Protein AF-A0A0F6SGM3-F1 (afdb_monomer_lite)

Radius of gyration: 22.29 Å; chains: 1; bounding box: 29×54×47 Å

Secondary structure (DSSP, 8-state):
---TT----HHHHHHHHHTTSS-HHHHHHHHHT-TTSGGGSPP------------------------

Structure (mmCIF, N/CA/C/O backbone):
data_AF-A0A0F6SGM3-F1
#
_entry.id   AF-A0A0F6SGM3-F1
#
loop_
_atom_site.group_PDB
_atom_site.id
_atom_site.type_symbol
_atom_site.label_atom_id
_atom_site.label_alt_id
_atom_site.label_comp_id
_atom_site.label_asym_id
_atom_site.label_entity_id
_atom_site.label_seq_id
_atom_site.pdbx_PDB_ins_code
_atom_site.Cartn_x
_atom_site.Cartn_y
_atom_site.Cartn_z
_atom_site.occupancy
_atom_site.B_iso_or_equiv
_atom_site.auth_seq_id
_atom_site.auth_comp_id
_atom_site.auth_asym_id
_atom_site.auth_atom_id
_atom_site.pdbx_PDB_model_num
ATOM 1 N N . MET A 1 1 ? 13.245 7.928 6.877 1.00 45.84 1 MET A N 1
ATOM 2 C CA . MET A 1 1 ? 13.419 6.638 7.579 1.00 45.84 1 MET A CA 1
ATOM 3 C C . MET A 1 1 ? 12.972 5.548 6.625 1.00 45.84 1 MET A C 1
ATOM 5 O O . MET A 1 1 ? 11.780 5.430 6.392 1.00 45.84 1 MET A O 1
ATOM 9 N N . ALA A 1 2 ? 13.910 4.848 5.988 1.00 48.28 2 ALA A N 1
ATOM 10 C CA . ALA A 1 2 ? 13.590 3.717 5.122 1.00 48.28 2 ALA A CA 1
ATOM 11 C C . ALA A 1 2 ? 13.619 2.445 5.976 1.00 48.28 2 ALA A C 1
ATOM 13 O O . ALA A 1 2 ? 14.640 2.151 6.599 1.00 48.28 2 ALA A O 1
ATOM 14 N N . TYR A 1 3 ? 12.497 1.729 6.041 1.00 58.59 3 TYR A N 1
ATOM 15 C CA . TYR A 1 3 ? 12.376 0.436 6.712 1.00 58.59 3 TYR A CA 1
ATOM 16 C C . TYR A 1 3 ? 13.055 -0.635 5.854 1.00 58.59 3 TYR A C 1
ATOM 18 O O . TYR A 1 3 ? 12.391 -1.398 5.164 1.00 58.59 3 TYR A O 1
ATOM 26 N N . LYS A 1 4 ? 14.391 -0.630 5.828 1.00 58.12 4 LYS A N 1
ATOM 27 C CA . LYS A 1 4 ? 15.178 -1.421 4.873 1.00 58.12 4 LYS A CA 1
ATOM 28 C C . LYS A 1 4 ? 15.031 -2.943 5.057 1.00 58.12 4 LYS A C 1
ATOM 30 O O . LYS A 1 4 ? 15.246 -3.657 4.091 1.00 58.12 4 LYS A O 1
ATOM 35 N N . ASP A 1 5 ? 14.570 -3.399 6.230 1.00 60.19 5 ASP A N 1
ATOM 36 C CA . ASP A 1 5 ? 14.476 -4.825 6.596 1.00 60.19 5 ASP A CA 1
ATOM 37 C C . ASP A 1 5 ? 13.152 -5.220 7.29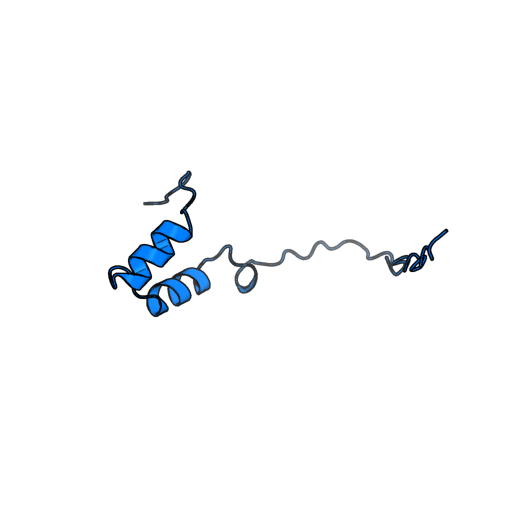7 1.00 60.19 5 ASP A C 1
ATOM 39 O O . ASP A 1 5 ? 13.103 -6.207 8.030 1.00 60.19 5 ASP A O 1
ATOM 43 N N . PHE A 1 6 ? 12.063 -4.450 7.146 1.00 58.91 6 PHE A N 1
ATOM 44 C CA . PHE A 1 6 ? 10.802 -4.748 7.847 1.00 58.91 6 PHE A CA 1
ATOM 45 C C . PHE A 1 6 ? 9.750 -5.343 6.904 1.00 58.91 6 PHE A C 1
ATOM 47 O O . PHE A 1 6 ? 9.096 -4.628 6.146 1.00 58.91 6 PHE A O 1
ATOM 54 N N . LEU A 1 7 ? 9.548 -6.660 6.990 1.00 66.88 7 LEU A N 1
ATOM 55 C CA . LEU A 1 7 ? 8.372 -7.313 6.418 1.00 66.88 7 LEU A CA 1
ATOM 56 C C . LEU A 1 7 ? 7.131 -6.837 7.185 1.00 66.88 7 LEU A C 1
ATOM 58 O O . LEU A 1 7 ? 6.941 -7.164 8.356 1.00 66.88 7 LEU A O 1
ATOM 62 N N . ILE A 1 8 ? 6.282 -6.047 6.530 1.00 73.38 8 ILE A N 1
ATOM 63 C CA . ILE A 1 8 ? 5.010 -5.612 7.112 1.00 73.38 8 ILE A CA 1
ATOM 64 C C . ILE A 1 8 ? 4.025 -6.786 7.057 1.00 73.38 8 ILE A C 1
ATOM 66 O O . ILE A 1 8 ? 3.630 -7.226 5.977 1.00 73.38 8 ILE A O 1
ATOM 70 N N . ASP A 1 9 ? 3.592 -7.282 8.220 1.00 87.75 9 ASP A N 1
ATOM 71 C CA . ASP A 1 9 ? 2.518 -8.279 8.287 1.00 87.75 9 ASP A CA 1
ATOM 72 C C . ASP A 1 9 ? 1.186 -7.636 7.862 1.00 87.75 9 ASP A C 1
ATOM 74 O O . ASP A 1 9 ? 0.655 -6.742 8.534 1.00 87.75 9 ASP A O 1
ATOM 78 N N . LYS A 1 10 ? 0.620 -8.130 6.755 1.00 87.81 10 LYS A N 1
ATOM 79 C CA . LYS A 1 10 ? -0.657 -7.668 6.190 1.00 87.81 10 LYS A CA 1
ATOM 80 C C . LYS A 1 10 ? -1.802 -7.707 7.206 1.00 87.81 10 LYS A C 1
ATOM 82 O O . LYS A 1 10 ? -2.682 -6.853 7.168 1.00 87.81 10 LYS A O 1
ATOM 87 N N . ARG A 1 11 ? -1.784 -8.650 8.153 1.00 91.88 11 ARG A N 1
ATOM 88 C CA . ARG A 1 11 ? -2.828 -8.792 9.182 1.00 91.88 11 ARG A CA 1
ATOM 89 C C . ARG A 1 11 ? -2.758 -7.675 10.215 1.00 91.88 11 ARG A C 1
ATOM 91 O O . ARG A 1 11 ? -3.791 -7.209 10.687 1.00 91.88 11 ARG A O 1
ATOM 98 N N . ILE A 1 12 ? -1.550 -7.229 10.565 1.00 91.56 12 ILE A N 1
ATOM 99 C CA . ILE A 1 12 ? -1.355 -6.105 11.491 1.00 91.56 12 ILE A CA 1
ATOM 100 C C . ILE A 1 12 ? -1.838 -4.815 10.835 1.00 91.56 12 ILE A C 1
ATOM 102 O O . ILE A 1 12 ? -2.550 -4.036 11.469 1.00 91.56 12 ILE A O 1
ATOM 106 N N . LEU A 1 13 ? -1.490 -4.618 9.562 1.00 90.88 13 LEU A N 1
ATOM 107 C CA . LEU A 1 13 ? -1.965 -3.481 8.787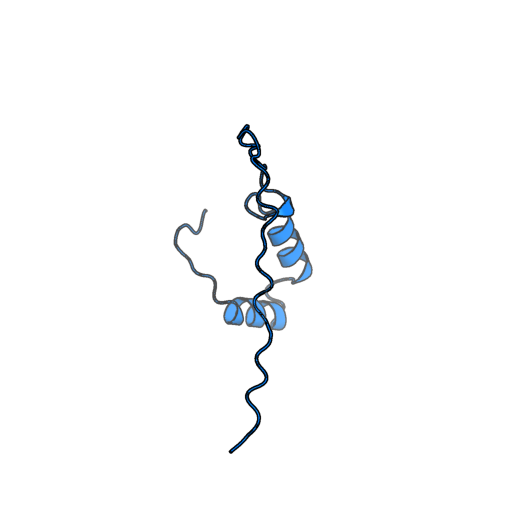 1.00 90.88 13 LEU A CA 1
ATOM 108 C C . LEU A 1 13 ? -3.497 -3.466 8.704 1.00 90.88 13 LEU A C 1
ATOM 110 O O . LEU A 1 13 ? -4.098 -2.463 9.082 1.00 90.88 13 LEU A O 1
ATOM 114 N N . GLN A 1 14 ? -4.120 -4.580 8.302 1.00 93.25 14 GLN A N 1
ATOM 115 C CA . GLN A 1 14 ? -5.578 -4.688 8.219 1.00 93.25 14 GLN A CA 1
ATOM 116 C C . GLN A 1 14 ? -6.236 -4.37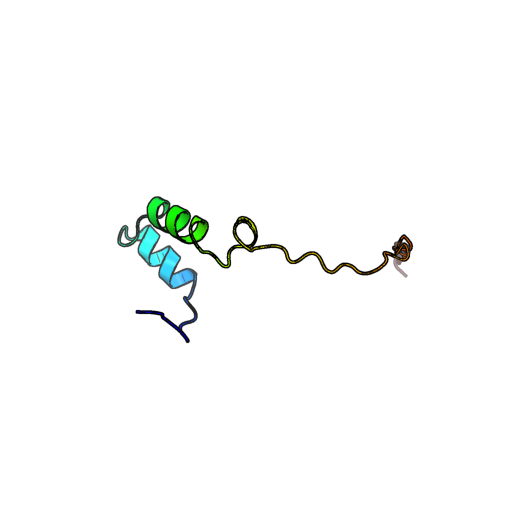9 9.566 1.00 93.25 14 GLN A C 1
ATOM 118 O O . GLN A 1 14 ? -7.129 -3.546 9.645 1.00 93.25 14 GLN A O 1
ATOM 123 N N . ARG A 1 15 ? -5.715 -4.942 10.662 1.00 95.81 15 ARG A N 1
ATOM 124 C CA . ARG A 1 15 ? -6.222 -4.664 12.010 1.00 95.81 15 ARG A CA 1
ATOM 125 C C . ARG A 1 15 ? -6.127 -3.184 12.386 1.00 95.81 15 ARG A C 1
ATOM 127 O O . ARG A 1 15 ? -6.974 -2.687 13.124 1.00 95.81 15 ARG A O 1
ATOM 134 N N . ASN A 1 16 ? -5.082 -2.487 11.951 1.00 94.56 16 ASN A N 1
ATOM 135 C CA . ASN A 1 16 ? -4.923 -1.060 12.225 1.00 94.56 16 ASN A CA 1
ATOM 136 C C . ASN A 1 16 ? -5.851 -0.202 11.356 1.00 94.56 16 ASN A C 1
ATOM 138 O O . ASN A 1 16 ? -6.321 0.829 11.839 1.00 94.56 16 ASN A O 1
ATOM 142 N N . ILE A 1 17 ? -6.166 -0.648 10.138 1.00 95.12 17 ILE A N 1
ATOM 143 C CA . ILE A 1 17 ? -7.217 -0.057 9.302 1.00 95.12 17 ILE A CA 1
ATOM 144 C C . ILE A 1 17 ? -8.585 -0.236 9.971 1.00 95.12 17 ILE A C 1
ATOM 146 O O . ILE A 1 17 ? -9.293 0.745 10.179 1.00 95.12 17 ILE A O 1
ATOM 150 N N . ASP A 1 18 ? -8.917 -1.451 10.409 1.00 96.12 18 ASP A N 1
ATOM 151 C CA . ASP A 1 18 ? -10.206 -1.760 11.048 1.00 96.12 18 ASP A CA 1
ATOM 152 C C . ASP A 1 18 ? -10.412 -0.969 12.351 1.00 96.12 18 ASP A C 1
ATOM 154 O O . ASP A 1 18 ? -11.523 -0.564 12.689 1.00 96.12 18 ASP A O 1
ATOM 158 N N . LYS A 1 19 ? -9.325 -0.712 13.088 1.00 96.69 19 LYS A N 1
ATOM 159 C CA . LYS A 1 19 ? -9.327 0.133 14.293 1.00 96.69 19 LYS A CA 1
ATOM 160 C C . LYS A 1 19 ? -9.412 1.636 13.994 1.00 96.69 19 LYS A C 1
ATOM 162 O O . LYS A 1 19 ? -9.460 2.420 14.939 1.00 96.69 19 LYS A O 1
ATOM 167 N N . GLY A 1 20 ? -9.361 2.047 12.727 1.00 94.25 20 GLY A N 1
ATOM 168 C CA . GLY A 1 20 ? -9.323 3.452 12.314 1.00 94.25 20 GLY A CA 1
ATOM 169 C C . GLY A 1 20 ? -8.005 4.168 12.632 1.00 94.25 20 GLY A C 1
ATOM 170 O O . GLY A 1 20 ? -7.948 5.393 12.587 1.00 94.25 20 GLY A O 1
ATOM 171 N N . LEU A 1 21 ? -6.945 3.425 12.969 1.00 94.88 21 LEU A N 1
ATOM 172 C CA . LEU A 1 21 ? -5.611 3.981 13.229 1.00 94.88 21 LEU A CA 1
ATOM 173 C C . LEU A 1 21 ? -4.858 4.289 11.930 1.00 94.88 21 LEU A C 1
ATOM 175 O O . LEU A 1 21 ? -3.942 5.107 11.924 1.00 94.88 21 LEU A O 1
ATOM 179 N N . VAL A 1 22 ? -5.234 3.617 10.843 1.00 93.75 22 VAL A N 1
ATOM 180 C CA . VAL A 1 22 ? -4.718 3.838 9.493 1.00 93.75 22 VAL A CA 1
ATOM 181 C C . VAL A 1 22 ? -5.904 4.094 8.572 1.00 93.75 22 VAL A C 1
ATOM 183 O O . VAL A 1 22 ? -6.837 3.298 8.526 1.00 93.75 22 VAL A O 1
ATOM 186 N N . ASP A 1 23 ? -5.869 5.194 7.822 1.00 95.12 23 ASP A N 1
ATOM 187 C CA . ASP A 1 23 ? -6.859 5.442 6.773 1.00 95.12 23 ASP A CA 1
ATOM 188 C C . ASP A 1 23 ? -6.521 4.598 5.537 1.00 95.12 23 ASP A C 1
ATOM 190 O O . ASP A 1 23 ? -5.480 4.793 4.901 1.00 95.12 23 ASP A O 1
ATOM 194 N N . ALA A 1 24 ? -7.427 3.685 5.181 1.00 93.94 24 ALA A N 1
ATOM 195 C CA . ALA A 1 24 ? -7.306 2.829 4.005 1.00 93.94 24 ALA A CA 1
ATOM 196 C C . ALA A 1 24 ? -7.087 3.632 2.713 1.00 93.94 24 ALA A C 1
ATOM 198 O O . ALA A 1 24 ? -6.243 3.279 1.894 1.00 93.94 24 ALA A O 1
ATOM 199 N N . LYS A 1 25 ? -7.785 4.763 2.546 1.00 94.81 25 LYS A N 1
ATOM 200 C CA . LYS A 1 25 ? -7.683 5.574 1.323 1.00 94.81 25 LYS A CA 1
ATOM 201 C C . LYS A 1 25 ? -6.322 6.242 1.195 1.00 94.81 25 LYS A C 1
ATOM 203 O O . LYS A 1 25 ? -5.824 6.426 0.087 1.00 94.81 25 LYS A O 1
ATOM 208 N N . GLN A 1 26 ? -5.740 6.657 2.317 1.00 92.25 26 GLN A N 1
ATOM 209 C CA . GLN A 1 26 ? -4.400 7.241 2.328 1.00 92.25 26 GLN A CA 1
ATOM 210 C C . GLN A 1 26 ? -3.348 6.168 2.075 1.00 92.25 26 GLN A C 1
ATOM 212 O O . GLN A 1 26 ? -2.419 6.409 1.311 1.00 92.25 26 GLN A O 1
ATOM 217 N N . TYR A 1 27 ? -3.526 4.979 2.654 1.00 91.56 27 TYR A N 1
ATOM 218 C CA . TYR A 1 27 ? -2.647 3.843 2.409 1.00 91.56 27 TYR A CA 1
ATOM 219 C C . TYR A 1 27 ? -2.601 3.457 0.921 1.00 91.56 27 TYR A C 1
ATOM 221 O O . TYR A 1 27 ? -1.512 3.380 0.354 1.00 91.56 27 TYR A O 1
ATOM 229 N N . ASP A 1 28 ? -3.754 3.335 0.257 1.00 92.44 28 ASP A N 1
ATOM 230 C CA . ASP A 1 28 ? -3.824 3.003 -1.175 1.00 92.44 28 ASP A CA 1
ATOM 231 C C . ASP A 1 28 ? -3.169 4.065 -2.066 1.00 92.44 28 ASP A C 1
ATOM 233 O O . ASP A 1 28 ? -2.455 3.745 -3.023 1.00 92.44 28 ASP A O 1
ATOM 237 N N . LYS A 1 29 ? -3.364 5.350 -1.743 1.00 92.94 29 LYS A N 1
ATOM 238 C CA . LYS A 1 29 ? -2.675 6.449 -2.437 1.00 92.94 29 LYS A CA 1
ATOM 239 C C . LYS A 1 29 ? -1.162 6.330 -2.293 1.00 92.94 29 LYS A C 1
ATOM 241 O O . LYS A 1 29 ? -0.440 6.518 -3.269 1.00 92.94 29 LYS A O 1
ATOM 246 N N . LEU A 1 30 ? -0.694 5.999 -1.093 1.00 90.31 30 LEU A N 1
ATOM 247 C CA . LEU A 1 30 ? 0.726 5.874 -0.793 1.00 90.31 30 LEU A CA 1
ATOM 248 C C . LEU A 1 30 ? 1.339 4.681 -1.535 1.00 90.31 30 LEU A C 1
ATOM 250 O O . LEU A 1 30 ? 2.365 4.854 -2.186 1.00 90.31 30 LEU A O 1
ATOM 254 N N . LEU A 1 31 ? 0.663 3.526 -1.548 1.00 89.31 31 LEU A N 1
ATOM 255 C CA . LEU A 1 31 ? 1.048 2.362 -2.356 1.00 89.31 31 LEU A CA 1
ATOM 256 C C . LEU A 1 31 ? 1.124 2.686 -3.851 1.00 89.31 31 LEU A C 1
ATOM 258 O O . LEU A 1 31 ? 2.030 2.236 -4.544 1.00 89.31 31 LEU A O 1
ATOM 262 N N . THR A 1 32 ? 0.176 3.470 -4.361 1.00 91.31 32 THR A N 1
ATOM 263 C CA . THR A 1 32 ? 0.154 3.867 -5.776 1.00 91.31 32 THR A CA 1
ATOM 264 C C . THR A 1 32 ? 1.276 4.843 -6.120 1.00 91.31 32 THR A C 1
ATOM 266 O O . THR A 1 32 ? 1.747 4.855 -7.250 1.00 91.31 32 THR A O 1
ATOM 269 N N . SER A 1 33 ? 1.748 5.626 -5.151 1.00 91.19 33 SER A N 1
ATOM 270 C CA . SER A 1 33 ? 2.866 6.556 -5.336 1.00 91.19 33 SER A CA 1
ATOM 271 C C . SER A 1 33 ? 4.252 5.904 -5.264 1.00 91.19 33 SER A C 1
ATOM 273 O O . SER A 1 33 ? 5.253 6.589 -5.466 1.00 91.19 33 SER A O 1
ATOM 275 N N . LEU A 1 34 ? 4.331 4.606 -4.949 1.00 88.00 34 LEU A N 1
ATOM 276 C CA . LEU A 1 34 ? 5.605 3.912 -4.796 1.00 88.00 34 LEU A CA 1
ATOM 277 C C . LEU A 1 34 ? 6.336 3.788 -6.146 1.00 88.00 34 LEU A C 1
ATOM 279 O O . LEU A 1 34 ? 5.730 3.335 -7.118 1.00 88.00 34 LEU A O 1
ATOM 283 N N . PRO A 1 35 ? 7.621 4.173 -6.232 1.00 87.38 35 PRO A N 1
ATOM 284 C CA . PRO A 1 35 ? 8.363 4.212 -7.496 1.00 87.38 35 PRO A CA 1
ATOM 285 C C . PRO A 1 35 ? 8.694 2.822 -8.055 1.00 87.38 35 PRO A C 1
ATOM 287 O O . PRO A 1 35 ? 8.920 2.671 -9.247 1.00 87.38 35 PRO A O 1
ATOM 290 N N . ASP A 1 36 ? 8.732 1.813 -7.191 1.00 83.88 36 ASP A N 1
ATOM 291 C CA . ASP A 1 36 ? 8.987 0.405 -7.496 1.00 83.88 36 ASP A CA 1
ATOM 292 C C . ASP A 1 36 ? 7.710 -0.377 -7.832 1.00 83.88 36 ASP A C 1
ATOM 294 O O . ASP A 1 36 ? 7.765 -1.561 -8.164 1.00 83.88 36 ASP A O 1
ATOM 298 N N . ARG A 1 37 ? 6.544 0.275 -7.777 1.00 88.00 37 ARG A N 1
ATOM 299 C CA . ARG A 1 37 ? 5.305 -0.302 -8.291 1.00 88.00 37 ARG A CA 1
ATOM 300 C C . ARG A 1 37 ? 5.448 -0.515 -9.796 1.00 88.00 37 ARG A C 1
ATOM 302 O O . ARG A 1 37 ? 5.910 0.382 -10.489 1.00 88.00 37 ARG A O 1
ATOM 309 N N . ALA A 1 38 ? 4.986 -1.663 -10.293 1.00 85.88 38 ALA A N 1
ATOM 310 C CA . ALA A 1 38 ? 5.083 -2.036 -11.708 1.00 85.88 38 ALA A CA 1
ATOM 311 C C . ALA A 1 38 ? 4.639 -0.912 -12.665 1.00 85.88 38 ALA A C 1
ATOM 313 O O . ALA A 1 38 ? 5.352 -0.606 -13.612 1.00 85.88 38 ALA A O 1
ATOM 314 N N . ASP A 1 39 ? 3.528 -0.235 -12.355 1.00 87.19 39 ASP A N 1
ATOM 315 C CA . ASP A 1 39 ? 2.991 0.870 -13.168 1.00 87.19 39 ASP A CA 1
ATOM 316 C C . ASP A 1 39 ? 3.893 2.119 -13.210 1.00 87.19 39 ASP A C 1
ATOM 318 O O . ASP A 1 39 ? 3.782 2.934 -14.122 1.00 87.19 39 ASP A O 1
ATOM 322 N N . ASN A 1 40 ? 4.757 2.293 -12.208 1.00 88.44 40 ASN A N 1
ATOM 323 C CA . ASN A 1 40 ? 5.674 3.427 -12.078 1.00 88.44 40 ASN A CA 1
ATOM 324 C C . ASN A 1 40 ? 7.124 3.054 -12.429 1.00 88.44 40 ASN A C 1
ATOM 326 O O . ASN A 1 40 ? 7.986 3.936 -12.482 1.00 88.44 40 ASN A O 1
ATOM 330 N N . ALA A 1 41 ? 7.410 1.767 -12.641 1.00 88.19 41 ALA A N 1
ATOM 331 C CA . ALA A 1 41 ? 8.746 1.287 -12.942 1.00 88.19 41 ALA A CA 1
ATOM 332 C C . ALA A 1 41 ? 9.137 1.683 -14.371 1.00 88.19 41 ALA A C 1
ATOM 334 O O . ALA A 1 41 ? 8.398 1.461 -15.329 1.00 88.19 41 ALA A O 1
ATOM 335 N N . ALA A 1 42 ? 10.329 2.258 -14.526 1.00 82.88 42 ALA A N 1
ATOM 336 C CA . ALA A 1 42 ? 10.871 2.530 -15.847 1.00 82.88 42 ALA A CA 1
ATOM 337 C C . ALA A 1 42 ? 11.183 1.204 -16.558 1.00 82.88 42 ALA A C 1
ATOM 339 O O . ALA A 1 42 ? 11.970 0.397 -16.062 1.00 82.88 42 ALA A O 1
ATOM 340 N N . THR A 1 43 ? 10.592 0.987 -17.730 1.00 79.69 43 THR A N 1
ATOM 341 C CA . THR A 1 43 ? 10.930 -0.145 -18.596 1.00 79.69 43 THR A CA 1
ATOM 342 C C . THR A 1 43 ? 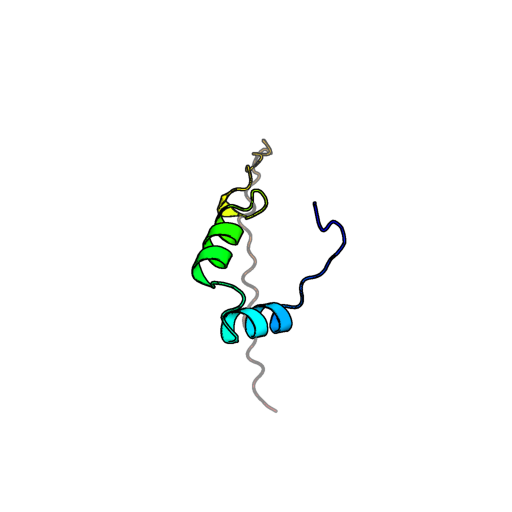12.232 0.156 -19.329 1.00 79.69 43 THR A C 1
ATOM 344 O O . THR A 1 43 ? 12.311 1.133 -20.077 1.00 79.69 43 THR A O 1
ATOM 347 N N . ALA A 1 44 ? 13.251 -0.678 -19.141 1.00 81.06 44 ALA A N 1
ATOM 348 C CA . ALA A 1 44 ? 14.430 -0.656 -19.995 1.00 81.06 44 ALA A CA 1
ATOM 349 C C . ALA A 1 44 ? 14.144 -1.524 -21.225 1.00 81.06 44 ALA A C 1
ATOM 351 O O . ALA A 1 44 ? 13.953 -2.732 -21.092 1.00 81.06 44 ALA A O 1
ATOM 352 N N . ALA A 1 45 ? 14.086 -0.910 -22.407 1.00 74.50 45 ALA A N 1
ATOM 353 C CA . ALA A 1 45 ? 14.121 -1.664 -23.651 1.00 74.50 45 ALA A CA 1
ATOM 354 C C . ALA A 1 45 ? 15.526 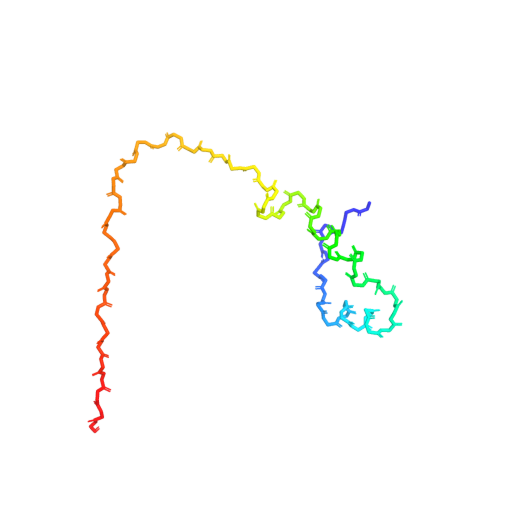-2.256 -23.794 1.00 74.50 45 ALA A C 1
ATOM 356 O O . ALA A 1 45 ? 16.514 -1.521 -23.828 1.00 74.50 45 ALA A O 1
ATOM 357 N N . VAL A 1 46 ? 15.612 -3.581 -23.829 1.00 74.69 46 VAL A N 1
ATOM 358 C CA . VAL A 1 46 ? 16.803 -4.262 -24.323 1.00 74.69 46 VAL A CA 1
ATOM 359 C C . VAL A 1 46 ? 16.627 -4.309 -25.837 1.00 74.69 46 VAL A C 1
ATOM 361 O O . VAL A 1 46 ? 15.660 -4.895 -26.317 1.00 74.69 46 VAL A O 1
ATOM 364 N N . GLU A 1 47 ? 17.496 -3.625 -26.583 1.00 66.12 47 GLU A N 1
ATOM 365 C CA . GLU A 1 47 ? 17.634 -3.850 -28.025 1.00 66.12 47 GLU A CA 1
ATOM 366 C C . GLU A 1 47 ? 18.260 -5.237 -28.204 1.00 66.12 47 GLU A C 1
ATOM 368 O O . GLU A 1 47 ? 19.469 -5.369 -28.359 1.00 66.12 47 GLU A O 1
ATOM 373 N N . ASP A 1 48 ? 17.439 -6.274 -28.084 1.00 57.75 48 ASP A N 1
ATOM 374 C CA . ASP A 1 48 ? 17.766 -7.611 -28.558 1.00 57.75 48 ASP A CA 1
ATOM 375 C C . ASP A 1 48 ? 17.050 -7.773 -29.899 1.00 57.75 48 ASP A C 1
ATOM 377 O O . ASP A 1 48 ? 15.854 -7.488 -30.013 1.00 57.75 48 ASP A O 1
ATOM 381 N N . GLU A 1 49 ? 17.785 -8.175 -30.934 1.00 58.62 49 GLU A N 1
ATOM 382 C CA . GLU A 1 49 ? 17.206 -8.670 -32.181 1.00 58.62 49 GLU A CA 1
ATOM 383 C C . GLU A 1 49 ? 16.226 -9.797 -31.826 1.00 58.62 49 GLU A C 1
ATOM 385 O O . GLU A 1 49 ? 16.628 -10.921 -31.530 1.00 58.62 49 GLU A O 1
ATOM 390 N N . LEU A 1 50 ? 14.932 -9.466 -31.802 1.00 55.41 50 LEU A N 1
ATOM 391 C CA . LEU A 1 50 ? 13.834 -10.404 -31.611 1.00 55.41 50 LEU A CA 1
ATOM 392 C C . LEU A 1 50 ? 13.933 -11.478 -32.701 1.00 55.41 50 LEU A C 1
ATOM 394 O O . LEU A 1 50 ? 13.527 -11.263 -33.841 1.00 55.41 50 LEU A O 1
ATOM 398 N N . THR A 1 51 ? 14.501 -12.630 -32.353 1.00 52.88 51 THR A N 1
ATOM 399 C CA . THR A 1 51 ? 14.143 -13.882 -33.013 1.00 52.88 51 THR A CA 1
ATOM 400 C C . THR A 1 51 ? 12.820 -14.307 -32.397 1.00 52.88 51 THR A C 1
ATOM 402 O O . THR A 1 51 ? 12.711 -14.431 -31.178 1.00 52.88 51 THR A O 1
ATOM 405 N N . ASP A 1 52 ? 11.799 -14.409 -33.244 1.00 56.19 52 ASP A N 1
ATOM 406 C CA . ASP A 1 52 ? 10.432 -14.766 -32.885 1.00 56.19 52 ASP A CA 1
ATOM 407 C C . ASP A 1 52 ? 10.407 -16.016 -31.989 1.00 56.19 52 ASP A C 1
ATOM 409 O O . ASP A 1 52 ? 10.690 -17.127 -32.435 1.00 56.19 52 ASP A O 1
ATOM 413 N N . VAL A 1 53 ? 10.064 -15.842 -30.713 1.00 60.00 53 VAL A N 1
ATOM 414 C CA . VAL A 1 53 ? 9.640 -16.938 -29.831 1.00 60.00 53 VAL A CA 1
ATOM 415 C C . VAL A 1 53 ? 8.120 -17.044 -29.913 1.00 60.00 53 VAL A C 1
ATOM 417 O O . VAL A 1 53 ? 7.406 -16.703 -28.977 1.00 60.00 53 VAL A O 1
ATOM 420 N N . ASP A 1 54 ? 7.657 -17.485 -31.082 1.00 56.41 54 ASP A N 1
ATOM 421 C CA . ASP A 1 54 ? 6.252 -17.791 -31.394 1.00 56.41 54 ASP A CA 1
ATOM 422 C C . ASP A 1 54 ? 5.912 -19.283 -31.174 1.00 56.41 54 ASP A C 1
ATOM 424 O O . ASP A 1 54 ? 4.883 -19.755 -31.640 1.00 56.41 54 ASP A O 1
ATOM 428 N N . ASP A 1 55 ? 6.738 -20.034 -30.434 1.00 60.06 55 ASP A N 1
ATOM 429 C CA . ASP A 1 55 ? 6.426 -21.410 -30.012 1.00 60.06 55 ASP A CA 1
ATOM 430 C C . ASP A 1 55 ? 6.102 -21.443 -28.510 1.00 60.06 55 ASP A C 1
ATOM 432 O O . ASP A 1 55 ? 6.893 -21.876 -27.667 1.00 60.06 55 ASP A O 1
ATOM 436 N N . ILE A 1 56 ? 4.905 -20.958 -28.168 1.00 59.88 56 ILE A N 1
ATOM 437 C CA . ILE A 1 56 ? 4.197 -21.454 -26.986 1.00 59.88 56 ILE A CA 1
ATOM 438 C C . ILE A 1 56 ? 3.632 -22.816 -27.393 1.00 59.88 56 ILE A C 1
ATOM 440 O O . ILE A 1 56 ? 2.633 -22.896 -28.101 1.00 59.88 56 ILE A O 1
ATOM 444 N N . ASP A 1 57 ? 4.313 -23.875 -26.967 1.00 61.44 57 ASP A N 1
ATOM 445 C CA . ASP A 1 57 ? 3.802 -25.243 -26.987 1.00 61.44 57 ASP A CA 1
ATOM 446 C C . ASP A 1 57 ? 2.580 -25.310 -26.053 1.00 61.44 57 ASP A C 1
ATOM 448 O O . ASP A 1 57 ? 2.716 -25.368 -24.826 1.00 61.44 57 ASP A O 1
ATOM 452 N N . GLU A 1 58 ? 1.376 -25.202 -26.626 1.00 62.50 58 GLU A N 1
ATOM 453 C CA . GLU A 1 58 ? 0.117 -25.566 -25.969 1.00 62.50 58 GLU A CA 1
ATOM 454 C C . GLU A 1 58 ? 0.102 -27.091 -25.782 1.00 62.50 58 GLU A C 1
ATOM 456 O O . GLU A 1 58 ? -0.537 -27.828 -26.529 1.00 62.50 58 GLU A O 1
ATOM 461 N N . GLY A 1 59 ? 0.866 -27.559 -24.792 1.00 51.56 59 GLY A N 1
ATOM 462 C CA . GLY A 1 59 ? 0.896 -28.953 -24.371 1.00 51.56 59 GLY A CA 1
ATOM 463 C C . GLY A 1 59 ? -0.485 -29.397 -23.895 1.00 51.56 59 GLY A C 1
ATOM 464 O O . GLY A 1 59 ? -1.040 -28.819 -22.960 1.00 51.56 59 GLY A O 1
ATOM 465 N N . GLU A 1 60 ? -1.000 -30.403 -24.595 1.00 58.03 60 GLU A N 1
ATOM 466 C CA . GLU A 1 60 ? -2.333 -30.995 -24.529 1.00 58.03 60 GLU A CA 1
ATOM 467 C C . GLU A 1 60 ? -2.821 -31.340 -23.107 1.00 58.03 60 GLU A C 1
ATOM 469 O O . GLU A 1 60 ? -2.085 -31.825 -22.246 1.00 58.03 60 GLU A O 1
ATOM 474 N N . ASP A 1 61 ? -4.113 -31.079 -22.907 1.00 59.28 61 ASP A N 1
ATOM 475 C CA . ASP A 1 61 ? -4.951 -31.458 -21.771 1.00 59.28 61 ASP A CA 1
ATOM 476 C C . ASP A 1 61 ? -5.228 -32.974 -21.847 1.00 59.28 61 ASP A C 1
ATOM 478 O O . ASP A 1 61 ? -6.180 -33.405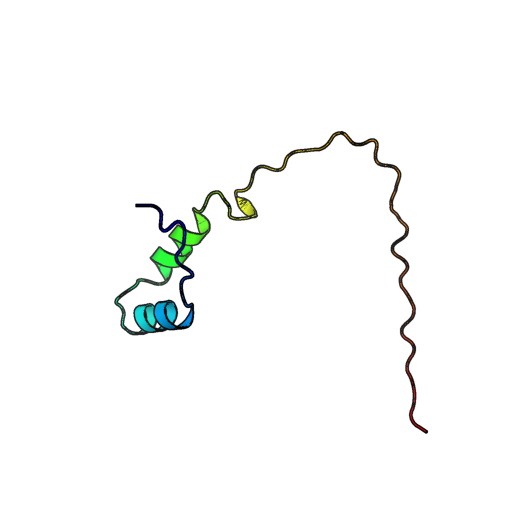 -22.500 1.00 59.28 61 ASP A O 1
ATOM 482 N N . ASP A 1 62 ? -4.365 -33.800 -21.247 1.00 59.34 62 ASP A N 1
ATOM 483 C CA . ASP A 1 62 ? -4.642 -35.233 -21.078 1.00 59.34 62 ASP A CA 1
ATOM 484 C C . ASP A 1 62 ? -5.613 -35.426 -19.897 1.00 59.34 62 ASP A C 1
ATOM 486 O O . ASP A 1 62 ? -5.237 -35.469 -18.720 1.00 59.34 62 ASP A O 1
ATOM 490 N N . GLU A 1 63 ? -6.899 -35.524 -20.238 1.00 60.78 63 GLU A N 1
ATOM 491 C CA . GLU A 1 63 ? -7.962 -36.059 -19.389 1.00 60.78 63 GLU A CA 1
ATOM 492 C C . GLU A 1 63 ? -7.672 -37.537 -19.052 1.00 60.78 63 GLU A C 1
ATOM 494 O O . GLU A 1 63 ? -8.053 -38.444 -19.793 1.00 60.78 63 GLU A O 1
ATOM 499 N N . ASP A 1 64 ? -7.034 -37.811 -17.912 1.00 61.25 64 ASP A N 1
ATOM 500 C CA . ASP A 1 64 ? -6.985 -39.174 -17.366 1.00 61.25 64 ASP A CA 1
ATOM 501 C C . ASP A 1 64 ? -8.333 -39.523 -16.699 1.00 61.25 64 ASP A C 1
ATOM 503 O O . ASP A 1 64 ? -8.583 -39.241 -15.521 1.00 61.25 64 ASP A O 1
ATOM 507 N N . GLU A 1 65 ? -9.212 -40.141 -17.496 1.00 62.16 65 GLU A N 1
ATOM 508 C CA . GLU A 1 65 ? -10.392 -40.898 -17.065 1.00 62.16 65 GLU A CA 1
ATOM 509 C C . GLU A 1 65 ? -10.020 -42.069 -16.130 1.00 62.16 65 GLU A C 1
ATOM 511 O O . GLU A 1 65 ? -8.994 -42.736 -16.269 1.00 62.16 65 GLU A O 1
ATOM 516 N N . GLU A 1 66 ? -10.914 -42.329 -15.174 1.00 55.12 66 GLU A N 1
ATOM 517 C CA . GLU A 1 66 ? -10.823 -43.362 -14.142 1.00 55.12 66 GLU A CA 1
ATOM 518 C C . GLU A 1 66 ? -10.641 -44.802 -14.666 1.00 55.12 66 GLU A C 1
ATOM 520 O O . GLU A 1 66 ? -11.239 -45.216 -15.662 1.00 55.12 66 GLU A O 1
ATOM 525 N N . GLY A 1 67 ? -9.920 -45.611 -13.877 1.00 43.59 67 GLY A N 1
ATOM 526 C CA . GLY A 1 67 ? -9.923 -47.077 -13.926 1.00 43.59 67 GLY A CA 1
ATOM 527 C C . GLY A 1 67 ? -9.778 -47.695 -12.541 1.00 43.59 67 GLY A C 1
ATOM 528 O O . GLY A 1 67 ? -8.733 -47.446 -11.899 1.00 43.59 67 GLY A O 1
#

Organism: NCBI:txid927083

Sequence (67 aa):
MAYKDFLIDKRILQRNIDKGLVDAKQYDKLLTSLPDRADNAATAAVEDELTDVDDIDEGEDDEDEEG

Foldseek 3Di:
DDPPPDDDDPVVVVVCCVVVVDPPVVVVVVVVPDCPPPVNDDDDDDPDPDPDPPDPPPPDDPDPDDD

pLDDT: mean 76.09, std 16.59, range [43.59, 96.69]